Protein AF-A0A2H3BIA5-F1 (afdb_monomer_lite)

Secondary structure (DSSP, 8-state):
--------------PPP-GGGGTT-SSHHHHHHHHHHHHS-HHHHHHHHHHHHHHHHHHHHHHHHHHHHHHHHHTS-HHHHHHHHHHHHHHHHHHHHHHHHHHHHHHHHHHHT--

Foldseek 3Di:
DDDDDPPPPPPDPPDPDDLVVQCVPPPVVSNVVSVCVVVDDPVNVVVVVVVVVVVVVVVVVVVVVVVVVVVVLVPDDPVVSVVVVVVVVVVVVVVVVVVVVVVVVVVVVVVVVVD

pLDDT: mean 85.05, std 15.4, range [40.59, 97.44]

Radius of gyration: 29.22 Å; chains: 1; bounding box: 93×38×53 Å

Sequence (115 aa):
MNDCAADQGDDIEPRAKTWRDFLNDPDPFLHELAREMRDTPANVHACRKYYSRHQETLQEKARMQAHICREQIAKLPEQEQGSVHERACLTQARYHASKRKKLTNKEWNLKGKRN

Organism: NCBI:txid1076256

Structure (mmCIF, N/CA/C/O backbone):
data_AF-A0A2H3BIA5-F1
#
_entry.id   AF-A0A2H3BIA5-F1
#
loop_
_atom_site.group_PDB
_atom_site.id
_atom_site.type_symbol
_atom_site.label_atom_id
_atom_site.label_alt_id
_atom_site.label_comp_id
_atom_site.label_asym_id
_atom_site.label_entity_id
_atom_site.label_seq_id
_atom_site.pdbx_PDB_ins_code
_atom_site.Cartn_x
_atom_site.Cartn_y
_atom_site.Cartn_z
_atom_site.occupancy
_atom_site.B_iso_or_equiv
_atom_site.auth_seq_id
_atom_site.auth_comp_id
_atom_site.auth_asym_id
_atom_site.auth_atom_id
_atom_site.pdbx_PDB_model_num
ATOM 1 N N . MET A 1 1 ? 69.825 17.617 -0.504 1.00 40.59 1 MET A N 1
ATOM 2 C CA . MET A 1 1 ? 69.008 17.688 -1.730 1.00 40.59 1 MET A CA 1
ATOM 3 C C . MET A 1 1 ? 68.157 16.432 -1.731 1.00 40.59 1 MET A C 1
ATOM 5 O O . MET A 1 1 ? 68.678 15.376 -2.047 1.00 40.59 1 MET A O 1
ATOM 9 N N . ASN A 1 2 ? 66.937 16.528 -1.199 1.00 42.06 2 ASN A N 1
ATOM 10 C CA . ASN A 1 2 ? 65.956 15.442 -1.195 1.00 42.06 2 ASN A CA 1
ATOM 11 C C . ASN A 1 2 ? 64.907 15.808 -2.240 1.00 42.06 2 ASN A C 1
ATOM 13 O O . ASN A 1 2 ? 64.152 16.756 -2.024 1.00 42.06 2 ASN A O 1
ATOM 17 N N . ASP A 1 3 ? 64.882 15.079 -3.348 1.00 40.97 3 ASP A N 1
ATOM 18 C CA . ASP A 1 3 ? 63.815 15.176 -4.336 1.00 40.97 3 ASP A CA 1
ATOM 19 C C . ASP A 1 3 ? 62.633 14.332 -3.841 1.00 40.97 3 ASP A C 1
ATOM 21 O O . ASP A 1 3 ? 62.649 13.103 -3.891 1.00 40.97 3 ASP A O 1
ATOM 25 N N . CYS A 1 4 ? 61.617 15.005 -3.294 1.00 43.94 4 CYS A N 1
ATOM 26 C CA . CYS A 1 4 ? 60.310 14.412 -3.034 1.00 43.94 4 CYS A CA 1
ATOM 27 C C . CYS A 1 4 ? 59.607 14.187 -4.375 1.00 43.94 4 CYS A C 1
ATOM 29 O O . CYS A 1 4 ? 59.108 15.132 -4.986 1.00 43.94 4 CYS A O 1
ATOM 31 N N . ALA A 1 5 ? 59.547 12.933 -4.819 1.00 47.94 5 ALA A N 1
ATOM 32 C CA . ALA A 1 5 ? 58.597 12.513 -5.835 1.00 47.94 5 ALA A CA 1
ATOM 33 C C . ALA A 1 5 ? 57.179 12.706 -5.275 1.00 47.94 5 ALA A C 1
ATOM 35 O O . ALA A 1 5 ? 56.789 12.053 -4.307 1.00 47.94 5 ALA A O 1
ATOM 36 N N . ALA A 1 6 ? 56.436 13.648 -5.853 1.00 47.44 6 ALA A N 1
ATOM 37 C CA . ALA A 1 6 ? 55.013 13.797 -5.604 1.00 47.44 6 ALA A CA 1
ATOM 38 C C . ALA A 1 6 ? 54.292 12.605 -6.249 1.00 47.44 6 ALA A C 1
ATOM 40 O O . ALA A 1 6 ? 54.074 12.579 -7.459 1.00 47.44 6 ALA A O 1
ATOM 41 N N . ASP A 1 7 ? 53.980 11.611 -5.424 1.00 45.75 7 ASP A N 1
ATOM 42 C CA . ASP A 1 7 ? 53.029 10.546 -5.715 1.00 45.75 7 ASP A CA 1
ATOM 43 C C . ASP A 1 7 ? 51.641 11.187 -5.869 1.00 45.75 7 ASP A C 1
ATOM 45 O O . ASP A 1 7 ? 51.001 11.581 -4.893 1.00 45.75 7 ASP A O 1
ATOM 49 N N . GLN A 1 8 ? 51.224 11.417 -7.116 1.00 47.41 8 GLN A N 1
ATOM 50 C CA . GLN A 1 8 ? 49.864 11.844 -7.431 1.00 47.41 8 GLN A CA 1
ATOM 51 C C . GLN A 1 8 ? 48.959 10.614 -7.360 1.00 47.41 8 GLN A C 1
ATOM 53 O O . GLN A 1 8 ? 48.729 9.931 -8.355 1.00 47.41 8 GLN A O 1
ATOM 58 N N . GLY A 1 9 ? 48.467 10.323 -6.158 1.00 45.47 9 GLY A N 1
ATOM 59 C CA . GLY A 1 9 ? 47.317 9.450 -5.975 1.00 45.47 9 GLY A CA 1
ATOM 60 C C . GLY A 1 9 ? 46.072 10.157 -6.501 1.00 45.47 9 GLY A C 1
ATOM 61 O O . GLY A 1 9 ? 45.536 11.045 -5.841 1.00 45.47 9 GLY A O 1
ATOM 62 N N . ASP A 1 10 ? 45.638 9.782 -7.702 1.00 47.78 10 ASP A N 1
ATOM 63 C CA . ASP A 1 10 ? 44.330 10.125 -8.254 1.00 47.78 10 ASP A CA 1
ATOM 64 C C . ASP A 1 10 ? 43.226 9.535 -7.354 1.00 47.78 10 ASP A C 1
ATOM 66 O O . ASP A 1 10 ? 42.766 8.408 -7.551 1.00 47.78 10 ASP A O 1
ATOM 70 N N . ASP A 1 11 ? 42.790 10.304 -6.353 1.00 53.47 11 ASP A N 1
ATOM 71 C CA . ASP A 1 11 ? 41.566 10.071 -5.576 1.00 53.47 11 ASP A CA 1
ATOM 72 C C . ASP A 1 11 ? 40.343 10.351 -6.474 1.00 53.47 11 ASP A C 1
ATOM 74 O O . ASP A 1 11 ? 39.628 11.349 -6.356 1.00 53.47 11 ASP A O 1
ATOM 78 N N . ILE A 1 12 ? 40.119 9.476 -7.456 1.00 56.97 12 ILE A N 1
ATOM 79 C CA . ILE A 1 12 ? 38.892 9.469 -8.251 1.00 56.97 12 ILE A CA 1
ATOM 80 C C . ILE A 1 12 ? 37.849 8.732 -7.416 1.00 56.97 12 ILE A C 1
ATOM 82 O O . ILE A 1 12 ? 37.890 7.504 -7.310 1.00 56.97 12 ILE A O 1
ATOM 86 N N . GLU A 1 13 ? 36.901 9.473 -6.830 1.00 62.16 13 GLU A N 1
ATOM 87 C CA . GLU A 1 13 ? 35.720 8.871 -6.208 1.00 62.16 13 GLU A CA 1
ATOM 88 C C . GLU A 1 13 ? 35.134 7.807 -7.153 1.00 62.16 13 GLU A C 1
ATOM 90 O O . GLU A 1 13 ? 34.891 8.096 -8.334 1.00 62.16 13 GLU A O 1
ATOM 95 N N . PRO A 1 14 ? 34.905 6.566 -6.687 1.00 65.69 14 PRO A N 1
ATOM 96 C CA . PRO A 1 14 ? 34.413 5.520 -7.560 1.00 65.69 14 PRO A CA 1
ATOM 97 C C . PRO A 1 14 ? 33.028 5.920 -8.064 1.00 65.69 14 PRO A C 1
ATOM 99 O O . PRO A 1 14 ? 32.051 5.943 -7.313 1.00 65.69 14 PRO A O 1
ATOM 102 N N . ARG A 1 15 ? 32.945 6.233 -9.363 1.00 77.88 15 ARG A N 1
ATOM 103 C CA . ARG A 1 15 ? 31.685 6.499 -10.060 1.00 77.88 15 ARG A CA 1
ATOM 104 C C . ARG A 1 15 ? 30.685 5.407 -9.689 1.00 77.88 15 ARG A C 1
ATOM 106 O O . ARG A 1 15 ? 30.963 4.222 -9.877 1.00 77.88 15 ARG A O 1
ATOM 113 N N . ALA A 1 16 ? 29.515 5.811 -9.192 1.00 79.06 16 ALA A N 1
ATOM 114 C CA . ALA A 1 16 ? 28.444 4.879 -8.867 1.00 79.06 16 ALA A CA 1
ATOM 115 C C . ALA A 1 16 ? 28.151 3.988 -10.084 1.00 79.06 16 ALA A C 1
ATOM 117 O O . ALA A 1 16 ? 27.777 4.485 -11.153 1.00 79.06 16 ALA A O 1
ATOM 118 N N . LYS A 1 17 ? 28.357 2.676 -9.921 1.00 82.94 17 LYS A N 1
ATOM 119 C CA . LYS A 1 17 ? 28.089 1.688 -10.968 1.00 82.94 17 LYS A CA 1
ATOM 120 C C . LYS A 1 17 ? 26.617 1.762 -11.363 1.00 82.94 17 LYS A C 1
ATOM 122 O O . LYS A 1 17 ? 25.727 1.826 -10.515 1.00 82.94 17 LYS A O 1
ATOM 127 N N . THR A 1 18 ? 26.362 1.754 -12.659 1.00 88.31 18 THR A N 1
ATOM 128 C CA . THR A 1 18 ? 25.022 1.761 -13.247 1.00 88.31 18 THR A CA 1
ATOM 129 C C . THR A 1 18 ? 24.699 0.383 -13.812 1.00 88.31 18 THR A C 1
ATOM 131 O O . THR A 1 18 ? 25.599 -0.401 -14.090 1.00 88.31 18 THR A O 1
ATOM 134 N N . TRP A 1 19 ? 23.418 0.083 -14.055 1.00 89.06 19 TRP A N 1
ATOM 135 C CA . TRP A 1 19 ? 23.009 -1.204 -14.643 1.00 89.06 19 TRP A CA 1
ATOM 136 C C . TRP A 1 19 ? 23.717 -1.513 -15.977 1.00 89.06 19 TRP A C 1
ATOM 138 O O . TRP A 1 19 ? 23.887 -2.674 -16.324 1.00 89.06 19 TRP A O 1
ATOM 148 N N . ARG A 1 20 ? 24.178 -0.488 -16.710 1.00 91.12 20 ARG A N 1
ATOM 149 C CA . ARG A 1 20 ? 24.908 -0.654 -17.977 1.00 91.12 20 ARG A CA 1
ATOM 150 C C . ARG A 1 20 ? 26.237 -1.379 -17.802 1.00 91.12 20 ARG A C 1
ATOM 152 O O . ARG A 1 20 ? 26.627 -2.124 -18.694 1.00 91.12 20 ARG A O 1
ATOM 159 N N . ASP A 1 21 ? 26.891 -1.179 -16.662 1.00 92.50 21 ASP A N 1
ATOM 160 C CA . ASP A 1 21 ? 28.200 -1.763 -16.366 1.00 92.50 21 ASP A CA 1
ATOM 161 C C . ASP A 1 21 ? 28.108 -3.288 -16.175 1.00 92.50 21 ASP A C 1
ATOM 163 O O . ASP A 1 21 ? 29.100 -3.990 -16.333 1.00 92.50 21 ASP A O 1
ATOM 167 N N . PHE A 1 22 ? 26.901 -3.804 -15.918 1.00 92.44 22 PHE A N 1
ATOM 168 C CA . PHE A 1 22 ? 26.632 -5.221 -15.672 1.00 92.44 22 PHE A CA 1
ATOM 169 C C . PHE A 1 22 ? 26.066 -5.962 -16.895 1.00 92.44 22 PHE A C 1
ATOM 171 O O . PHE A 1 22 ? 25.824 -7.163 -16.838 1.00 92.44 22 PHE A O 1
ATOM 178 N N . LEU A 1 23 ? 25.879 -5.286 -18.037 1.00 91.69 23 LEU A N 1
ATOM 179 C CA . LEU A 1 23 ? 25.345 -5.925 -19.250 1.00 91.69 23 LEU A CA 1
ATOM 180 C C . LEU A 1 23 ? 26.257 -7.010 -19.830 1.00 91.69 23 LEU A C 1
ATOM 182 O O . LEU A 1 23 ? 25.786 -7.820 -20.615 1.00 91.69 23 LEU A O 1
ATOM 186 N N . ASN A 1 24 ? 27.538 -7.022 -19.471 1.00 91.31 24 ASN A N 1
ATOM 187 C CA . ASN A 1 24 ? 28.494 -8.058 -19.865 1.00 91.31 24 ASN A CA 1
ATOM 188 C C . ASN A 1 24 ? 29.124 -8.723 -18.632 1.00 91.31 24 ASN A C 1
ATOM 190 O O . ASN A 1 24 ? 30.222 -9.268 -18.730 1.00 91.31 24 ASN A O 1
ATOM 194 N N . ASP A 1 25 ? 28.473 -8.615 -17.467 1.00 92.69 25 ASP A N 1
ATOM 195 C CA . ASP A 1 25 ? 28.983 -9.223 -16.243 1.00 92.69 25 ASP A CA 1
ATOM 196 C C . ASP A 1 25 ? 29.026 -10.754 -16.402 1.00 92.69 25 ASP A C 1
ATOM 198 O O . ASP A 1 25 ? 28.072 -11.334 -16.933 1.00 92.69 25 ASP A O 1
ATOM 202 N N . PRO A 1 26 ? 30.122 -11.422 -16.000 1.00 93.00 26 PRO A N 1
ATOM 203 C CA . PRO A 1 26 ? 30.194 -12.878 -16.013 1.00 93.00 26 PRO A CA 1
ATOM 204 C C . PRO A 1 26 ? 29.220 -13.534 -15.024 1.00 93.00 26 PRO A C 1
ATOM 206 O O . PRO A 1 26 ? 28.909 -14.713 -15.197 1.00 93.00 26 PRO A O 1
ATOM 209 N N . ASP A 1 27 ? 28.742 -12.811 -14.004 1.00 95.12 27 ASP A N 1
ATOM 210 C CA . ASP A 1 27 ? 27.667 -13.276 -13.134 1.00 95.12 27 ASP A CA 1
ATOM 211 C C . ASP A 1 27 ? 26.326 -13.247 -13.898 1.00 95.12 27 ASP A C 1
ATOM 213 O O . ASP A 1 27 ? 25.803 -12.166 -14.206 1.00 95.12 27 ASP A O 1
ATOM 217 N N . PRO A 1 28 ? 25.719 -14.417 -14.180 1.00 92.19 28 PRO A N 1
ATOM 218 C CA . PRO A 1 28 ? 24.471 -14.491 -14.930 1.00 92.19 28 PRO A CA 1
ATOM 219 C C . PRO A 1 28 ? 23.312 -13.783 -14.220 1.00 92.19 28 PRO A C 1
ATOM 221 O O . PRO A 1 28 ? 22.399 -13.303 -14.890 1.00 92.19 28 PRO A O 1
ATOM 224 N N . PHE A 1 29 ? 23.330 -13.684 -12.886 1.00 93.94 29 PHE A N 1
ATOM 225 C CA . PHE A 1 29 ? 22.293 -12.970 -12.146 1.00 93.94 29 PHE A CA 1
ATOM 226 C C . PHE A 1 29 ? 22.382 -11.459 -12.379 1.00 93.94 29 PHE A C 1
ATOM 228 O O . PHE A 1 29 ? 21.372 -10.817 -12.677 1.00 93.94 29 PHE A O 1
ATOM 235 N N . LEU A 1 30 ? 23.585 -10.887 -12.278 1.00 93.50 30 LEU A N 1
ATOM 236 C CA . LEU A 1 30 ? 23.799 -9.456 -12.506 1.00 93.50 30 LEU A CA 1
ATOM 237 C C . LEU A 1 30 ? 23.566 -9.082 -13.972 1.00 93.50 30 LEU A C 1
ATOM 239 O O . LEU A 1 30 ? 22.951 -8.049 -14.245 1.00 93.50 30 LEU A O 1
ATOM 243 N N . HIS A 1 31 ? 23.977 -9.949 -14.897 1.00 93.38 31 HIS A N 1
ATOM 244 C CA . HIS A 1 31 ? 23.688 -9.810 -16.319 1.00 93.38 31 HIS A CA 1
ATOM 245 C C . HIS A 1 31 ? 22.181 -9.771 -16.603 1.00 93.38 31 HIS A C 1
ATOM 247 O O . HIS A 1 31 ? 21.695 -8.862 -17.281 1.00 93.38 31 HIS A O 1
ATOM 253 N N . GLU A 1 32 ? 21.422 -10.726 -16.059 1.00 94.12 32 GLU A N 1
ATOM 254 C CA . GLU A 1 32 ? 19.978 -10.800 -16.287 1.00 94.12 32 GLU A CA 1
ATOM 255 C C . GLU A 1 32 ? 19.248 -9.614 -15.644 1.00 94.12 32 GLU A C 1
ATOM 257 O O . GLU A 1 32 ? 18.370 -9.012 -16.262 1.00 94.12 32 GLU A O 1
ATOM 262 N N . LEU A 1 33 ? 19.664 -9.192 -14.447 1.00 92.81 33 LEU A N 1
ATOM 263 C CA . LEU A 1 33 ? 19.115 -8.004 -13.796 1.00 92.81 33 LEU A CA 1
ATOM 264 C C . LEU A 1 33 ? 19.373 -6.733 -14.621 1.00 92.81 33 LEU A C 1
ATOM 266 O O . LEU A 1 33 ? 18.484 -5.895 -14.785 1.00 92.81 33 LEU A O 1
ATOM 270 N N . ALA A 1 34 ? 20.581 -6.583 -15.167 1.00 93.12 34 ALA A N 1
ATOM 271 C CA . ALA A 1 34 ? 20.927 -5.472 -16.047 1.00 93.12 34 ALA A CA 1
ATOM 272 C C . ALA A 1 34 ? 20.086 -5.471 -17.328 1.00 93.12 34 ALA A C 1
ATOM 274 O O . ALA A 1 34 ? 19.646 -4.413 -17.791 1.00 93.12 34 ALA A O 1
ATOM 275 N N . ARG A 1 35 ? 19.828 -6.661 -17.874 1.00 93.81 35 ARG A N 1
ATOM 276 C CA . ARG A 1 35 ? 18.960 -6.863 -19.030 1.00 93.81 35 ARG A CA 1
ATOM 277 C C . ARG A 1 35 ? 17.511 -6.491 -18.724 1.00 93.81 35 ARG A C 1
ATOM 279 O O . ARG A 1 35 ? 16.929 -5.720 -19.485 1.00 93.81 35 ARG A O 1
ATOM 286 N N . GLU A 1 36 ? 16.961 -6.925 -17.588 1.00 93.00 36 GLU A N 1
ATOM 287 C CA . GLU A 1 36 ? 15.620 -6.519 -17.143 1.00 93.00 36 GLU A CA 1
ATOM 288 C C . GLU A 1 36 ? 15.527 -4.992 -17.020 1.00 93.00 36 GLU A C 1
ATOM 290 O O . GLU A 1 36 ? 14.569 -4.380 -17.497 1.00 93.00 36 GLU A O 1
ATOM 295 N N . MET A 1 37 ? 16.532 -4.353 -16.417 1.00 90.38 37 MET A N 1
ATOM 296 C CA . MET A 1 37 ? 16.555 -2.899 -16.234 1.00 90.38 37 MET A CA 1
ATOM 297 C C . MET A 1 37 ? 16.597 -2.139 -17.564 1.00 90.38 37 MET A C 1
ATOM 299 O O . MET A 1 37 ? 15.933 -1.105 -17.677 1.00 90.38 37 MET A O 1
ATOM 303 N N . ARG A 1 38 ? 17.334 -2.656 -18.558 1.00 91.50 38 ARG A N 1
ATOM 304 C CA . ARG A 1 38 ? 17.390 -2.112 -19.925 1.00 91.50 38 ARG A CA 1
ATOM 305 C C . ARG A 1 38 ? 16.052 -2.229 -20.642 1.00 91.50 38 ARG A C 1
ATOM 307 O O . ARG A 1 38 ? 15.613 -1.272 -21.275 1.00 91.50 38 ARG A O 1
ATOM 314 N N . ASP A 1 39 ? 15.451 -3.412 -20.569 1.00 93.31 39 ASP A N 1
ATOM 315 C CA . ASP A 1 39 ? 14.299 -3.781 -21.389 1.00 93.31 39 ASP A CA 1
ATOM 316 C C . ASP A 1 39 ? 12.976 -3.308 -20.751 1.00 93.31 39 ASP A C 1
ATOM 318 O O . ASP A 1 39 ? 11.952 -3.202 -21.427 1.00 93.31 39 ASP A O 1
ATOM 322 N N . THR A 1 40 ? 12.990 -2.953 -19.461 1.00 90.56 40 THR A N 1
ATOM 323 C CA . THR A 1 40 ? 11.835 -2.382 -18.762 1.00 90.56 40 THR A CA 1
ATOM 324 C C . THR A 1 40 ? 11.622 -0.910 -19.148 1.00 90.56 40 THR A C 1
ATOM 326 O O . THR A 1 40 ? 12.488 -0.066 -18.898 1.00 90.56 40 THR A O 1
ATOM 329 N N . PRO A 1 41 ? 10.443 -0.545 -19.683 1.00 93.06 41 PRO A N 1
ATOM 330 C CA . PRO A 1 41 ? 10.132 0.836 -20.033 1.00 93.06 41 PRO A CA 1
ATOM 331 C C . PRO A 1 41 ? 10.168 1.802 -18.837 1.00 93.06 41 PRO A C 1
ATOM 333 O O . PRO A 1 41 ? 9.776 1.466 -17.716 1.00 93.06 41 PRO A O 1
ATOM 336 N N . ALA A 1 42 ? 10.551 3.057 -19.087 1.00 88.75 42 ALA A N 1
ATOM 337 C CA . ALA A 1 42 ? 10.667 4.083 -18.045 1.00 88.75 42 ALA A CA 1
ATOM 338 C C . ALA A 1 42 ? 9.357 4.339 -17.271 1.00 88.75 42 ALA A C 1
ATOM 340 O O . ALA A 1 42 ? 9.394 4.608 -16.070 1.00 88.75 42 ALA A O 1
ATOM 341 N N . ASN A 1 43 ? 8.195 4.219 -17.925 1.00 91.06 43 ASN A N 1
ATOM 342 C CA . ASN A 1 43 ? 6.897 4.347 -17.257 1.00 91.06 43 ASN A CA 1
ATOM 343 C C . ASN A 1 43 ? 6.653 3.200 -16.267 1.00 91.06 43 ASN A C 1
ATOM 345 O O . ASN A 1 43 ? 6.134 3.445 -15.184 1.00 91.06 43 ASN A O 1
ATOM 349 N N . VAL A 1 44 ? 7.074 1.973 -16.586 1.00 90.50 44 VAL A N 1
ATOM 350 C CA . VAL A 1 44 ? 6.963 0.824 -15.678 1.00 90.50 44 VAL A CA 1
ATOM 351 C C . VAL A 1 44 ? 7.857 1.028 -14.458 1.00 90.50 44 VAL A C 1
ATOM 353 O O . VAL A 1 44 ? 7.396 0.830 -13.334 1.00 90.50 44 VAL A O 1
ATOM 356 N N . HIS A 1 45 ? 9.090 1.508 -14.647 1.00 87.75 45 HIS A N 1
ATOM 357 C CA . HIS A 1 45 ? 9.981 1.876 -13.538 1.00 87.75 45 HIS A CA 1
ATOM 358 C C . HIS A 1 45 ? 9.377 2.964 -12.644 1.00 87.75 45 HIS A C 1
ATOM 360 O O . HIS A 1 45 ? 9.369 2.835 -11.417 1.00 87.75 45 HIS A O 1
ATOM 366 N N . ALA A 1 46 ? 8.817 4.014 -13.249 1.00 88.56 46 ALA A N 1
ATOM 367 C CA . ALA A 1 46 ? 8.148 5.087 -12.521 1.00 88.56 46 ALA A CA 1
ATOM 368 C C . ALA A 1 46 ? 6.923 4.576 -11.746 1.00 88.56 46 ALA A C 1
ATOM 370 O O . ALA A 1 46 ? 6.754 4.919 -10.575 1.00 88.56 46 ALA A O 1
ATOM 371 N N . CYS A 1 47 ? 6.109 3.710 -12.356 1.00 91.50 47 CYS A N 1
ATOM 372 C CA . CYS A 1 47 ? 4.976 3.065 -11.699 1.00 91.50 47 CYS A CA 1
ATOM 373 C C . CYS A 1 47 ? 5.429 2.203 -10.516 1.00 91.50 47 CYS A C 1
ATOM 375 O O . CYS A 1 47 ? 4.881 2.358 -9.427 1.00 91.50 47 CYS A O 1
ATOM 377 N N . ARG A 1 48 ? 6.442 1.341 -10.691 1.00 91.75 48 ARG A N 1
ATOM 378 C CA . ARG A 1 48 ? 7.004 0.515 -9.606 1.00 91.75 48 ARG A CA 1
ATOM 379 C C . ARG A 1 48 ? 7.431 1.401 -8.432 1.00 91.75 48 ARG A C 1
ATOM 381 O O . ARG A 1 48 ? 6.956 1.206 -7.317 1.00 91.75 48 ARG A O 1
ATOM 388 N N . LYS A 1 49 ? 8.226 2.443 -8.699 1.00 92.00 49 LYS A N 1
ATOM 389 C CA . LYS A 1 49 ? 8.686 3.399 -7.679 1.00 92.00 49 LYS A CA 1
ATOM 390 C C . LYS A 1 49 ? 7.529 4.123 -6.984 1.00 92.00 49 LYS A C 1
ATOM 392 O O . LYS A 1 49 ? 7.553 4.282 -5.764 1.00 92.00 49 LYS A O 1
ATOM 397 N N . TYR A 1 50 ? 6.522 4.554 -7.744 1.00 94.62 50 TYR A N 1
ATOM 398 C CA . TYR A 1 50 ? 5.324 5.184 -7.194 1.00 94.62 50 TYR A CA 1
ATOM 399 C C . TYR A 1 50 ? 4.590 4.242 -6.240 1.00 94.62 50 TYR A C 1
ATOM 401 O O . TYR A 1 50 ? 4.324 4.630 -5.106 1.00 94.62 50 TYR A O 1
ATOM 409 N N . TYR A 1 51 ? 4.294 3.012 -6.667 1.00 93.56 51 TYR A N 1
ATOM 410 C CA . TYR A 1 51 ? 3.546 2.060 -5.848 1.00 93.56 51 TYR A CA 1
ATOM 411 C C . TYR A 1 51 ? 4.306 1.665 -4.583 1.00 93.56 51 TYR A C 1
ATOM 413 O O . TYR A 1 51 ? 3.693 1.635 -3.519 1.00 93.56 51 TYR A O 1
ATOM 421 N N . SER A 1 52 ? 5.623 1.452 -4.663 1.00 94.00 52 SER A N 1
ATOM 422 C CA . SER A 1 52 ? 6.456 1.183 -3.484 1.00 94.00 52 SER A CA 1
ATOM 423 C C . SER A 1 52 ? 6.367 2.322 -2.466 1.00 94.00 52 SER A C 1
ATOM 425 O O . SER A 1 52 ? 5.965 2.104 -1.324 1.00 94.00 52 SER A O 1
ATOM 427 N N . ARG A 1 53 ? 6.619 3.565 -2.897 1.00 95.06 53 ARG A N 1
ATOM 428 C CA . ARG A 1 53 ? 6.553 4.739 -2.011 1.00 95.06 53 ARG A CA 1
ATOM 429 C C . ARG A 1 53 ? 5.141 4.990 -1.481 1.00 95.06 53 ARG A C 1
ATOM 431 O O . ARG A 1 53 ? 4.946 5.404 -0.337 1.00 95.06 53 ARG A O 1
ATOM 438 N N . HIS A 1 54 ? 4.133 4.765 -2.317 1.00 95.81 54 HIS A N 1
ATOM 439 C CA . HIS A 1 54 ? 2.742 4.923 -1.926 1.00 95.81 54 HIS A CA 1
ATOM 440 C C . HIS A 1 54 ? 2.347 3.896 -0.861 1.00 95.81 54 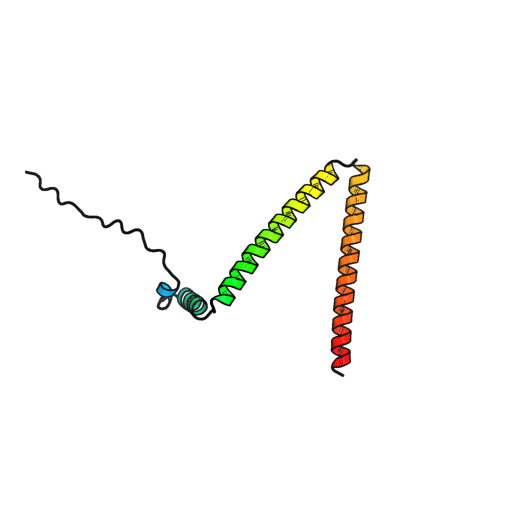HIS A C 1
ATOM 442 O O . HIS A 1 54 ? 1.688 4.252 0.113 1.00 95.81 54 HIS A O 1
ATOM 448 N N . GLN A 1 55 ? 2.796 2.648 -0.999 1.00 96.19 55 GLN A N 1
ATOM 449 C CA . GLN A 1 55 ? 2.563 1.604 -0.009 1.00 96.19 55 GLN A CA 1
ATOM 450 C C . GLN A 1 55 ? 3.221 1.941 1.334 1.00 96.19 55 GLN A C 1
ATOM 452 O O . GLN A 1 55 ? 2.562 1.824 2.365 1.00 96.19 55 GLN A O 1
ATOM 457 N N . GLU A 1 56 ? 4.468 2.413 1.334 1.00 96.12 56 GLU A N 1
ATOM 458 C CA . GLU A 1 56 ? 5.147 2.896 2.547 1.00 96.12 56 GLU A CA 1
ATOM 459 C C . GLU A 1 56 ? 4.348 4.019 3.222 1.00 96.12 56 GLU A C 1
ATOM 461 O O . GLU A 1 56 ? 4.053 3.952 4.416 1.00 96.12 56 GLU A O 1
ATOM 466 N N . THR A 1 57 ? 3.887 4.994 2.434 1.00 96.50 57 THR A N 1
ATOM 467 C CA . THR A 1 57 ? 3.064 6.112 2.921 1.00 96.50 57 THR A CA 1
ATOM 468 C C . THR A 1 57 ? 1.748 5.627 3.540 1.00 96.50 57 THR A C 1
ATOM 470 O O . THR A 1 57 ? 1.307 6.133 4.572 1.00 96.50 57 THR A O 1
ATOM 473 N N . LEU A 1 58 ? 1.083 4.649 2.917 1.00 96.38 58 LEU A N 1
ATOM 474 C CA . LEU A 1 58 ? -0.155 4.069 3.443 1.00 96.38 58 LEU A CA 1
ATOM 475 C C . LEU A 1 58 ? 0.089 3.316 4.754 1.00 96.38 58 LEU A C 1
ATOM 477 O O . LEU A 1 58 ? -0.729 3.413 5.668 1.00 96.38 58 LEU A O 1
ATOM 481 N N . GLN A 1 59 ? 1.205 2.595 4.864 1.00 96.62 59 GLN A N 1
ATOM 482 C CA . GLN A 1 59 ? 1.578 1.904 6.098 1.00 96.62 59 GLN A CA 1
ATOM 483 C C . GLN A 1 59 ? 1.869 2.890 7.229 1.00 96.62 59 GLN A C 1
ATOM 485 O O . GLN A 1 59 ? 1.397 2.687 8.346 1.00 96.62 59 GLN A O 1
ATOM 490 N N . GLU A 1 60 ? 2.596 3.969 6.951 1.00 97.44 60 GLU A N 1
ATOM 491 C CA . GLU A 1 60 ? 2.870 5.018 7.931 1.00 97.44 60 GLU A CA 1
ATOM 492 C C . GLU A 1 60 ? 1.578 5.678 8.426 1.00 97.44 60 GLU A C 1
ATOM 494 O O . GLU A 1 60 ? 1.336 5.736 9.633 1.00 97.44 60 GLU A O 1
ATOM 499 N N . LYS A 1 61 ? 0.685 6.070 7.508 1.00 96.88 61 LYS A N 1
ATOM 500 C CA . LYS A 1 61 ? -0.638 6.610 7.861 1.00 96.88 61 LYS A CA 1
ATOM 501 C C . LYS A 1 61 ? -1.455 5.632 8.702 1.00 96.88 61 LYS A C 1
ATOM 503 O O . LYS A 1 61 ? -2.085 6.041 9.673 1.00 96.88 61 LYS A O 1
ATOM 508 N N . ALA A 1 62 ? -1.431 4.342 8.363 1.00 95.25 62 ALA A N 1
ATOM 509 C CA . ALA A 1 62 ? -2.128 3.316 9.132 1.00 95.25 62 ALA A CA 1
ATOM 510 C C . ALA A 1 62 ? -1.555 3.168 10.551 1.00 95.25 62 ALA A C 1
ATOM 512 O O . ALA A 1 62 ? -2.324 3.069 11.507 1.00 95.25 62 ALA A O 1
ATOM 513 N N . ARG A 1 63 ? -0.224 3.195 10.710 1.00 96.56 63 ARG A N 1
ATOM 514 C CA . ARG A 1 63 ? 0.439 3.154 12.026 1.00 96.56 63 ARG A CA 1
ATOM 515 C C . ARG A 1 63 ? 0.089 4.379 12.866 1.00 96.56 63 ARG A C 1
ATOM 517 O O . ARG A 1 63 ? -0.285 4.223 14.025 1.00 96.56 63 ARG A O 1
ATOM 524 N N . MET A 1 64 ? 0.150 5.570 12.274 1.00 96.94 64 MET A N 1
ATOM 525 C CA . MET A 1 64 ? -0.205 6.825 12.939 1.00 96.94 64 MET A CA 1
ATOM 526 C C . MET A 1 64 ? -1.668 6.822 13.390 1.00 96.94 64 MET A C 1
ATOM 528 O O . MET A 1 64 ? -1.961 7.107 14.548 1.00 96.94 64 MET A O 1
ATOM 532 N N . GLN A 1 65 ? -2.590 6.420 12.514 1.00 94.31 65 GLN A N 1
ATOM 533 C CA . GLN A 1 65 ? -4.003 6.328 12.868 1.00 94.31 65 GLN A CA 1
ATOM 534 C C . GLN A 1 65 ? -4.240 5.306 13.986 1.00 94.31 65 GLN A C 1
ATOM 536 O O . GLN A 1 65 ? -4.994 5.576 14.918 1.00 94.31 65 GLN A O 1
ATOM 541 N N . ALA A 1 66 ? -3.583 4.145 13.922 1.00 92.75 66 ALA A N 1
ATOM 542 C CA . ALA A 1 66 ? -3.683 3.134 14.967 1.00 92.75 66 ALA A CA 1
ATOM 543 C C . ALA A 1 66 ? -3.160 3.652 16.315 1.00 92.75 66 ALA A C 1
ATOM 545 O O . ALA A 1 66 ? -3.771 3.365 17.342 1.00 92.75 66 ALA A O 1
ATOM 546 N N . HIS A 1 67 ? -2.071 4.425 16.317 1.00 94.81 67 HIS A N 1
ATOM 547 C CA . HIS A 1 67 ? -1.547 5.079 17.515 1.00 94.81 67 HIS A CA 1
ATOM 548 C C . HIS A 1 67 ? -2.575 6.039 18.118 1.00 94.81 67 HIS A C 1
ATOM 550 O O . HIS A 1 67 ? -2.961 5.870 19.271 1.00 94.81 67 HIS A O 1
ATOM 556 N N . ILE A 1 68 ? -3.092 6.973 17.313 1.00 95.00 68 ILE A N 1
ATOM 557 C CA . ILE A 1 68 ? -4.096 7.956 17.747 1.00 95.00 68 ILE A CA 1
ATOM 558 C C . ILE A 1 68 ? -5.330 7.254 18.326 1.00 95.00 68 ILE A C 1
ATOM 560 O O . ILE A 1 68 ? -5.818 7.626 19.391 1.00 95.00 68 ILE A O 1
ATOM 564 N N . CYS A 1 69 ? -5.829 6.206 17.661 1.00 90.31 69 CYS A N 1
ATOM 565 C CA . CYS A 1 69 ? -6.965 5.435 18.162 1.00 90.31 69 CYS A CA 1
ATOM 566 C C . CYS A 1 69 ? -6.664 4.766 19.511 1.00 90.31 69 CYS A C 1
ATOM 568 O O . CYS A 1 69 ? -7.519 4.789 20.392 1.00 90.31 69 CYS A O 1
ATOM 570 N N . ARG A 1 70 ? -5.467 4.195 19.703 1.00 90.00 70 ARG A N 1
ATOM 571 C CA . ARG A 1 70 ? -5.078 3.596 20.991 1.00 90.00 70 ARG A CA 1
ATOM 572 C C . ARG A 1 70 ? -5.007 4.636 22.099 1.00 90.00 70 ARG A C 1
ATOM 574 O O . ARG A 1 70 ? -5.515 4.376 23.181 1.00 90.00 70 ARG A O 1
ATOM 581 N N . GLU A 1 71 ? -4.441 5.809 21.830 1.00 94.38 71 GLU A N 1
ATOM 582 C CA . GLU A 1 71 ? -4.388 6.898 22.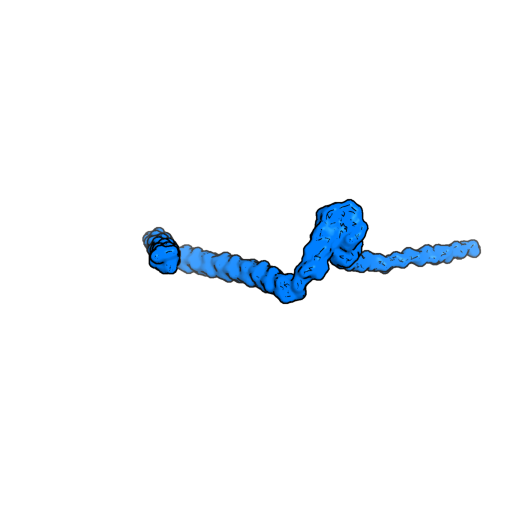811 1.00 94.38 71 GLU A CA 1
ATOM 583 C C . GLU A 1 71 ? -5.780 7.398 23.194 1.00 94.38 71 GLU A C 1
ATOM 585 O O . GLU A 1 71 ? -6.029 7.700 24.356 1.00 94.38 71 GLU A O 1
ATOM 590 N N . GLN A 1 72 ? -6.703 7.481 22.234 1.00 91.25 72 GLN A N 1
ATOM 591 C CA . GLN A 1 72 ? -8.087 7.854 22.522 1.00 91.25 72 GLN A CA 1
ATOM 592 C C . GLN A 1 72 ? -8.796 6.791 23.362 1.00 91.25 72 GLN A C 1
ATOM 594 O O . GLN A 1 72 ? -9.468 7.142 24.325 1.00 91.25 72 GLN A O 1
ATOM 599 N N . ILE A 1 73 ? -8.615 5.507 23.041 1.00 90.06 73 ILE A N 1
ATOM 600 C CA . ILE A 1 73 ? -9.193 4.406 23.822 1.00 90.06 73 ILE A CA 1
ATOM 601 C C . ILE A 1 73 ? -8.604 4.384 25.236 1.00 90.06 73 ILE A C 1
ATOM 603 O O . ILE A 1 73 ? -9.354 4.240 26.191 1.00 90.06 73 ILE A O 1
ATOM 607 N N . ALA A 1 74 ? -7.298 4.603 25.392 1.00 89.56 74 ALA A N 1
ATOM 608 C CA . ALA A 1 74 ? -6.644 4.641 26.700 1.00 89.56 74 ALA A CA 1
ATOM 609 C C . ALA A 1 74 ? -7.159 5.774 27.608 1.00 89.56 74 ALA A C 1
ATOM 611 O O . ALA A 1 74 ? -7.061 5.670 28.827 1.00 89.56 74 ALA A O 1
ATOM 612 N N . LYS A 1 75 ? -7.720 6.847 27.031 1.00 92.56 75 LYS A N 1
ATOM 613 C CA . LYS A 1 75 ? -8.361 7.942 27.781 1.00 92.56 75 LYS A CA 1
ATOM 614 C C . LYS A 1 75 ? -9.776 7.602 28.259 1.00 92.56 75 LYS A C 1
ATOM 616 O O . LYS A 1 75 ? -10.318 8.347 29.070 1.00 92.56 75 LYS A O 1
ATOM 621 N N . LEU A 1 76 ? -10.389 6.533 27.748 1.00 90.50 76 LEU A N 1
ATOM 622 C CA . LEU A 1 76 ? -11.716 6.099 28.178 1.00 90.50 76 LEU A CA 1
ATOM 623 C C . LEU A 1 76 ? -11.635 5.328 29.504 1.00 90.50 76 LEU A C 1
ATOM 625 O O . LEU A 1 76 ? -10.626 4.660 29.758 1.00 90.50 76 LEU A O 1
ATOM 629 N N . PRO A 1 77 ? -12.707 5.342 30.318 1.00 91.75 77 PRO A N 1
ATOM 630 C CA . PRO A 1 77 ? -12.830 4.450 31.465 1.00 91.75 77 PRO A CA 1
ATOM 631 C C . PRO A 1 77 ? -12.645 2.986 31.047 1.00 91.75 77 PRO A C 1
ATOM 633 O O . PRO A 1 77 ? -13.147 2.569 30.003 1.00 91.75 77 PRO A O 1
ATOM 636 N N . GLU A 1 78 ? -11.962 2.185 31.867 1.00 86.31 78 GLU A N 1
ATOM 637 C CA . GLU A 1 78 ? -11.609 0.787 31.557 1.00 86.31 78 GLU A CA 1
ATOM 638 C C . GLU A 1 78 ? -12.828 -0.067 31.157 1.00 86.31 78 GLU A C 1
ATOM 640 O O . GLU A 1 78 ? -12.770 -0.854 30.212 1.00 86.31 78 GLU A O 1
ATOM 645 N N . GLN A 1 79 ? -13.976 0.181 31.796 1.00 85.81 79 GLN A N 1
ATOM 646 C CA . GLN A 1 79 ? -15.248 -0.475 31.488 1.00 85.81 79 GLN A CA 1
ATOM 647 C C . GLN A 1 79 ? -15.738 -0.209 30.050 1.00 85.81 79 GLN A C 1
ATOM 649 O O . GLN A 1 79 ? -16.381 -1.065 29.441 1.00 85.81 79 GLN A O 1
ATOM 654 N N . GLU A 1 80 ? -15.425 0.955 29.481 1.00 87.88 80 GLU A N 1
ATOM 655 C CA . GLU A 1 80 ? -15.836 1.332 28.127 1.00 87.88 80 GLU A CA 1
ATOM 656 C C . GLU A 1 80 ? -14.845 0.852 27.058 1.00 87.88 80 GLU A C 1
ATOM 658 O O . GLU A 1 80 ? -15.257 0.591 25.923 1.00 87.88 80 GLU A O 1
ATOM 663 N N . GLN A 1 81 ? -13.568 0.657 27.407 1.00 86.88 81 GLN A N 1
ATOM 664 C CA . GLN A 1 81 ? -12.520 0.236 26.466 1.00 86.88 81 GLN A CA 1
ATOM 665 C C . GLN A 1 81 ? -12.841 -1.113 25.807 1.00 86.88 81 GLN A C 1
ATOM 667 O O . GLN A 1 81 ? -12.746 -1.249 24.582 1.00 86.88 81 GLN A O 1
ATOM 672 N N . GLY A 1 82 ? -13.295 -2.091 26.602 1.00 85.88 82 GLY A N 1
ATOM 673 C CA . GLY A 1 82 ? -13.716 -3.402 26.099 1.00 85.88 82 GLY A CA 1
ATOM 674 C C . GLY A 1 82 ? -14.883 -3.304 25.113 1.00 85.88 82 GLY A C 1
ATOM 675 O O . GLY A 1 82 ? -14.851 -3.917 24.044 1.00 85.88 82 GLY A O 1
ATOM 676 N N . SER A 1 83 ? -15.866 -2.447 25.410 1.00 88.50 83 SER A N 1
ATOM 677 C CA . SER A 1 83 ? -17.041 -2.251 24.552 1.00 88.50 83 SER A CA 1
ATOM 678 C C . SER A 1 83 ? -16.688 -1.622 23.195 1.00 88.50 83 SER A C 1
ATOM 680 O O . SER A 1 83 ? -17.253 -1.986 22.159 1.00 88.50 83 SER A O 1
ATOM 682 N N . VAL A 1 84 ? -15.717 -0.700 23.172 1.00 87.69 84 VAL A N 1
ATOM 683 C CA . VAL A 1 84 ? -15.229 -0.063 21.941 1.00 87.69 84 VAL A CA 1
ATOM 684 C C . VAL A 1 84 ? -14.476 -1.071 21.082 1.00 87.69 84 VAL A C 1
ATOM 686 O O . VAL A 1 84 ? -14.706 -1.138 19.870 1.00 87.69 84 VAL A O 1
ATOM 689 N N . HIS A 1 85 ? -13.621 -1.888 21.700 1.00 87.06 85 HIS A N 1
ATOM 690 C CA . HIS A 1 85 ? -12.879 -2.918 20.984 1.00 87.06 85 HIS A CA 1
ATOM 691 C C . HIS A 1 85 ? -13.813 -3.958 20.348 1.00 87.06 85 HIS A C 1
ATOM 693 O O . HIS A 1 85 ? -13.691 -4.257 19.158 1.00 87.06 85 HIS A O 1
ATOM 699 N N . GLU A 1 86 ? -14.808 -4.441 21.094 1.00 89.56 86 GLU A N 1
ATOM 700 C CA . GLU A 1 86 ? -15.795 -5.399 20.593 1.00 89.56 86 GLU A CA 1
ATOM 701 C C . GLU A 1 86 ? -16.596 -4.834 19.408 1.00 89.56 86 GLU A C 1
ATOM 703 O O . GLU A 1 86 ? -16.728 -5.481 18.362 1.00 89.56 86 GLU A O 1
ATOM 708 N N . ARG A 1 87 ? -17.074 -3.586 19.514 1.00 91.19 87 ARG A N 1
ATOM 709 C CA . A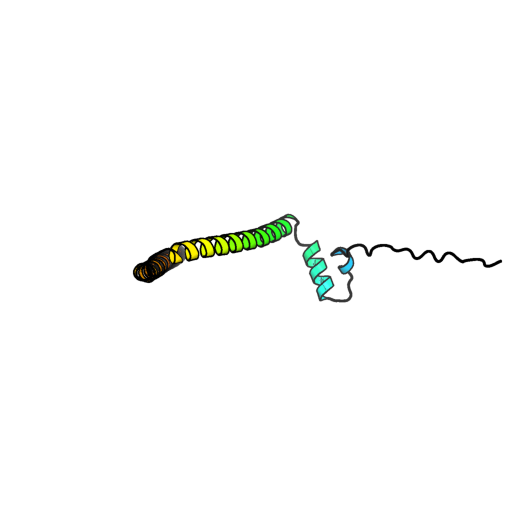RG A 1 87 ? -17.789 -2.905 18.420 1.00 91.19 87 ARG A CA 1
ATOM 710 C C . ARG A 1 87 ? -16.927 -2.750 17.171 1.00 91.19 87 ARG A C 1
ATOM 712 O O . ARG A 1 87 ? -17.437 -2.930 16.058 1.00 91.19 87 ARG A O 1
ATOM 719 N N . ALA A 1 88 ? -15.644 -2.428 17.332 1.00 89.06 88 ALA A N 1
ATOM 720 C CA . ALA A 1 88 ? -14.707 -2.331 16.218 1.00 89.06 88 ALA A CA 1
ATOM 721 C C . ALA A 1 88 ? -14.544 -3.690 15.515 1.00 89.06 88 ALA A C 1
ATOM 723 O O . ALA A 1 88 ? -14.715 -3.771 14.295 1.00 89.06 88 ALA A O 1
ATOM 724 N N . CYS A 1 89 ? -14.331 -4.764 16.281 1.00 89.94 89 CYS A N 1
ATOM 725 C CA . CYS A 1 89 ? -14.234 -6.132 15.770 1.00 89.94 89 CYS A CA 1
ATOM 726 C C . CYS A 1 89 ? -15.502 -6.560 15.014 1.00 89.94 89 CYS A C 1
ATOM 728 O O . CYS A 1 89 ? -15.417 -7.053 13.886 1.00 89.94 89 CYS A O 1
ATOM 730 N N . LEU A 1 90 ? -16.689 -6.310 15.575 1.00 94.38 90 LEU A N 1
ATOM 731 C CA . LEU A 1 90 ? -17.966 -6.639 14.930 1.00 94.38 90 LEU A CA 1
ATOM 732 C C . LEU A 1 90 ? -18.177 -5.852 13.633 1.00 94.38 90 LEU A C 1
ATOM 734 O O . LEU A 1 90 ? -18.627 -6.407 12.627 1.00 94.38 90 LEU A O 1
ATOM 738 N N . THR A 1 91 ? -17.835 -4.564 13.628 1.00 93.38 91 THR A N 1
ATOM 739 C CA . THR A 1 91 ? -17.950 -3.711 12.438 1.00 93.38 91 THR A CA 1
ATOM 740 C C . THR A 1 91 ? -17.012 -4.191 11.334 1.00 93.38 91 THR A C 1
ATOM 742 O O . THR A 1 91 ? -17.424 -4.326 10.178 1.00 93.38 91 THR A O 1
ATOM 745 N N . GLN A 1 92 ? -15.773 -4.530 11.692 1.00 92.44 92 GLN A N 1
ATOM 746 C CA . GLN A 1 92 ? -14.794 -5.075 10.763 1.00 92.44 92 GLN A CA 1
ATOM 747 C C . GLN A 1 92 ? -15.248 -6.430 10.200 1.00 92.44 92 GLN A C 1
ATOM 749 O O . GLN A 1 92 ? -15.234 -6.628 8.982 1.00 92.44 92 GLN A O 1
ATOM 754 N N . ALA A 1 93 ? -15.743 -7.337 11.047 1.00 94.38 93 ALA A N 1
ATOM 755 C CA . ALA A 1 93 ? -16.285 -8.626 10.621 1.00 94.38 93 ALA A CA 1
ATOM 756 C C . ALA A 1 93 ? -17.452 -8.459 9.630 1.00 94.38 93 ALA A C 1
ATOM 758 O O . ALA A 1 93 ? -17.472 -9.103 8.576 1.00 94.38 93 ALA A O 1
ATOM 759 N N . ARG A 1 94 ? -18.383 -7.535 9.907 1.00 95.56 94 ARG A N 1
ATOM 760 C CA . ARG A 1 94 ? -19.504 -7.203 9.008 1.00 95.56 94 ARG A CA 1
ATOM 761 C C . ARG A 1 94 ? -19.025 -6.664 7.664 1.00 95.56 94 ARG A C 1
ATOM 763 O O . ARG A 1 94 ? -19.532 -7.075 6.617 1.00 95.56 94 ARG A O 1
ATOM 770 N N . TYR A 1 95 ? -18.030 -5.780 7.671 1.00 94.50 95 TYR A N 1
ATOM 771 C CA . TYR A 1 95 ? -17.433 -5.261 6.445 1.00 94.50 95 TYR A CA 1
ATOM 772 C C . TYR A 1 95 ? -16.816 -6.382 5.595 1.00 94.50 95 TYR A C 1
ATOM 774 O O . TYR A 1 95 ? -17.112 -6.484 4.400 1.00 94.50 95 TYR A O 1
ATOM 782 N N . HIS A 1 96 ? -16.018 -7.267 6.203 1.00 92.56 96 HIS A N 1
ATOM 783 C CA . HIS A 1 96 ? -15.412 -8.395 5.493 1.00 92.56 96 HIS A CA 1
ATOM 784 C C . HIS A 1 96 ? -16.459 -9.3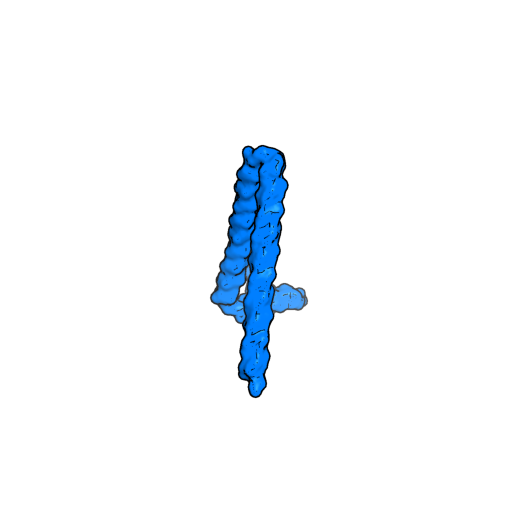71 4.954 1.00 92.56 96 HIS A C 1
ATOM 786 O O . HIS A 1 96 ? -16.359 -9.784 3.798 1.00 92.56 96 HIS A O 1
ATOM 792 N N . ALA A 1 97 ? -17.493 -9.690 5.736 1.00 94.50 97 ALA A N 1
ATOM 793 C CA . ALA A 1 97 ? -18.601 -10.527 5.284 1.00 94.50 97 ALA A CA 1
ATOM 794 C C . ALA A 1 97 ? -19.309 -9.915 4.060 1.00 94.50 97 ALA A C 1
ATOM 796 O O . ALA A 1 97 ? -19.538 -10.599 3.061 1.00 94.50 97 ALA A O 1
ATOM 797 N N . SER A 1 98 ? -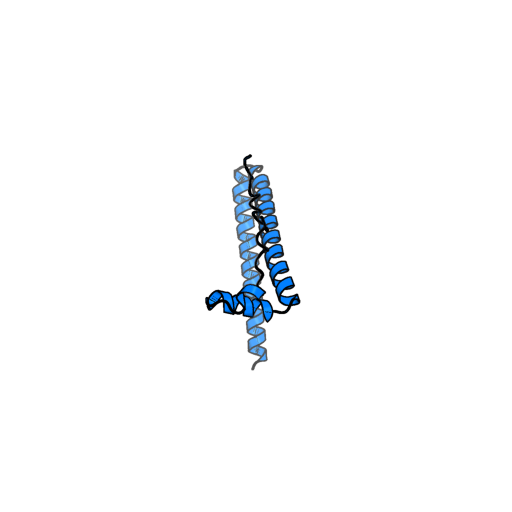19.570 -8.603 4.086 1.00 95.00 98 SER A N 1
ATOM 798 C CA . SER A 1 98 ? -20.160 -7.871 2.958 1.00 95.00 98 SER A CA 1
ATOM 799 C C . SER A 1 98 ? -19.268 -7.903 1.714 1.00 95.00 98 SER A C 1
ATOM 801 O O . SER A 1 98 ? -19.744 -8.168 0.607 1.00 95.00 98 SER A O 1
ATOM 803 N N . LYS A 1 99 ? -17.955 -7.694 1.872 1.00 93.94 99 LYS A N 1
ATOM 804 C CA . LYS A 1 99 ? -16.998 -7.769 0.758 1.00 93.94 99 LYS A CA 1
ATOM 805 C C . LYS A 1 99 ? -16.921 -9.168 0.156 1.00 93.94 99 LYS A C 1
ATOM 807 O O . LYS A 1 99 ? -16.975 -9.278 -1.066 1.00 93.94 99 LYS A O 1
ATOM 812 N N . ARG A 1 100 ? -16.878 -10.219 0.983 1.00 92.88 100 ARG A N 1
ATOM 813 C CA . ARG A 1 100 ? -16.924 -11.614 0.513 1.00 92.88 100 ARG A CA 1
ATOM 814 C C . ARG A 1 100 ? -18.199 -11.885 -0.282 1.00 92.88 100 ARG A C 1
ATOM 816 O O . ARG A 1 100 ? -18.105 -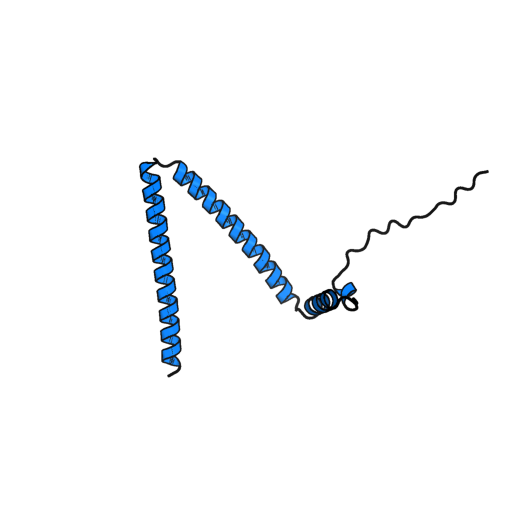12.376 -1.398 1.00 92.88 100 ARG A O 1
ATOM 823 N N . LYS A 1 101 ? -19.365 -11.457 0.218 1.00 93.31 101 LYS A N 1
ATOM 824 C CA . LYS A 1 101 ? -20.647 -11.590 -0.499 1.00 93.31 101 LYS A CA 1
ATOM 825 C C . LYS A 1 101 ? -20.654 -10.858 -1.847 1.00 93.31 101 LYS A C 1
ATOM 827 O O . LYS A 1 101 ? -21.196 -11.353 -2.828 1.00 93.31 101 LYS A O 1
ATOM 832 N N . LYS A 1 102 ? -20.054 -9.666 -1.926 1.00 94.31 102 LYS A N 1
ATOM 833 C CA . LYS A 1 102 ? -19.933 -8.930 -3.197 1.00 94.31 102 LYS A CA 1
ATOM 834 C C . LYS A 1 102 ? -19.043 -9.666 -4.200 1.00 94.31 102 LYS A C 1
ATOM 836 O O . LYS A 1 102 ? -19.373 -9.689 -5.383 1.00 94.31 102 LYS A O 1
ATOM 841 N N . LEU A 1 103 ? -17.939 -10.251 -3.735 1.00 91.62 103 LEU A N 1
ATOM 842 C CA . LEU A 1 103 ? -17.036 -11.037 -4.577 1.00 91.62 103 LEU A CA 1
ATOM 843 C C . LEU A 1 103 ? -17.724 -12.297 -5.099 1.00 91.62 103 LEU A C 1
ATOM 845 O O . LEU A 1 103 ? -17.742 -12.499 -6.309 1.00 91.62 103 LEU A O 1
ATOM 849 N N . THR A 1 104 ? -18.385 -13.064 -4.228 1.00 91.06 104 THR A N 1
ATOM 850 C CA . THR A 1 104 ? -19.126 -14.257 -4.656 1.00 91.06 104 THR A CA 1
ATOM 851 C C . THR A 1 104 ? -20.215 -13.889 -5.658 1.00 91.06 104 THR A C 1
ATOM 853 O O . THR A 1 104 ? -20.281 -14.482 -6.728 1.00 91.06 104 THR A O 1
ATOM 856 N N . ASN A 1 105 ? -21.018 -12.852 -5.399 1.00 89.88 105 ASN A N 1
ATOM 857 C CA . ASN A 1 105 ? -22.040 -12.397 -6.348 1.00 89.88 105 ASN A CA 1
ATOM 858 C C . ASN A 1 105 ? -21.447 -12.024 -7.716 1.00 89.88 105 ASN A C 1
ATOM 860 O O . ASN A 1 105 ? -22.037 -12.323 -8.753 1.00 89.88 105 ASN A O 1
ATOM 864 N N . LYS A 1 106 ? -20.273 -11.381 -7.738 1.00 90.31 106 LYS A N 1
ATOM 865 C CA . LYS A 1 106 ? -19.574 -11.055 -8.986 1.00 90.31 106 LYS A CA 1
ATOM 866 C C . LYS A 1 106 ? -19.152 -12.323 -9.733 1.00 90.31 106 LYS A C 1
ATOM 868 O O . LYS A 1 106 ? -19.338 -12.387 -10.943 1.00 90.31 106 LYS A O 1
ATOM 873 N N . GLU A 1 107 ? -18.630 -13.325 -9.033 1.00 87.56 107 GLU A N 1
ATOM 874 C CA . GLU A 1 107 ? -18.259 -14.617 -9.623 1.00 87.56 107 GLU A CA 1
ATOM 875 C C . GLU A 1 107 ? -19.467 -15.371 -10.191 1.00 87.56 107 GLU A C 1
ATOM 877 O O . GLU A 1 107 ? -19.401 -15.857 -11.319 1.00 87.56 107 GLU A O 1
ATOM 882 N N . TRP A 1 108 ? -20.588 -15.416 -9.463 1.00 80.12 108 TRP A N 1
ATOM 883 C CA . TRP A 1 108 ? -21.840 -16.019 -9.939 1.00 80.12 108 TRP A CA 1
ATOM 884 C C . TRP A 1 108 ? -22.353 -15.334 -11.210 1.00 80.12 108 TRP A C 1
ATOM 886 O O . TRP A 1 108 ? -22.659 -16.007 -12.192 1.00 80.12 108 TRP A O 1
ATOM 896 N N . ASN A 1 109 ? -22.354 -13.999 -11.237 1.00 79.81 109 ASN A N 1
ATOM 897 C CA . ASN A 1 109 ? -22.748 -13.225 -12.417 1.00 79.81 109 ASN A CA 1
ATOM 898 C C . ASN A 1 109 ? -21.826 -13.459 -13.623 1.00 79.81 109 ASN A C 1
ATOM 900 O O . ASN A 1 109 ? -22.280 -13.401 -14.763 1.00 79.81 109 ASN A O 1
ATOM 904 N N . LEU A 1 110 ? -20.533 -13.706 -13.398 1.00 78.25 110 LEU A N 1
ATOM 905 C CA . LEU A 1 110 ? -19.590 -14.026 -14.472 1.00 78.25 110 LEU A CA 1
ATOM 906 C C . LEU A 1 110 ? -19.792 -15.445 -15.011 1.00 78.25 110 LEU A C 1
ATOM 908 O O . LEU A 1 110 ? -19.671 -15.646 -16.215 1.00 78.25 110 LEU A O 1
ATOM 912 N N . LYS A 1 111 ? -20.109 -16.417 -14.148 1.00 73.94 111 LYS A N 1
ATOM 913 C CA . LYS A 1 111 ? -20.398 -17.797 -14.565 1.00 73.94 111 LYS A CA 1
ATOM 914 C C . LYS A 1 111 ? -21.725 -17.899 -15.319 1.00 73.94 111 LYS A C 1
ATOM 916 O O . LYS A 1 111 ? -21.764 -18.532 -16.363 1.00 73.94 111 LYS A O 1
ATOM 921 N N . GLY A 1 112 ? -22.771 -17.218 -14.852 1.00 72.19 112 GLY A N 1
ATOM 922 C CA . GLY A 1 112 ? -24.081 -17.212 -15.514 1.00 72.19 112 GLY A CA 1
ATOM 923 C C . GLY A 1 112 ? -24.105 -16.517 -16.881 1.00 72.19 112 GLY A C 1
ATOM 924 O O . GLY A 1 112 ? -24.994 -16.791 -17.667 1.00 72.19 112 GLY A O 1
ATOM 925 N N . LYS A 1 113 ? -23.133 -15.644 -17.181 1.00 61.31 113 LYS A N 1
ATOM 926 C CA . LYS A 1 113 ? -22.970 -15.008 -18.504 1.00 61.31 113 LYS A CA 1
ATOM 927 C C . LYS A 1 113 ? -22.116 -15.815 -19.490 1.00 61.31 113 LYS A C 1
ATOM 929 O O . LYS A 1 113 ? -21.952 -15.384 -20.626 1.00 61.31 113 LYS A O 1
ATOM 934 N N . ARG A 1 114 ? -21.487 -16.905 -19.038 1.00 58.28 114 ARG A N 1
ATOM 935 C CA . ARG A 1 114 ? -20.670 -17.800 -19.877 1.00 58.28 114 ARG A CA 1
ATOM 936 C C . ARG A 1 114 ? -21.424 -19.056 -20.327 1.00 58.28 114 ARG A C 1
ATOM 938 O O . ARG A 1 114 ? -20.853 -19.820 -21.097 1.00 58.28 114 ARG A O 1
ATOM 945 N N . ASN A 1 115 ? -22.651 -19.244 -19.844 1.00 48.53 115 ASN A N 1
ATOM 946 C CA . ASN A 1 115 ? -23.608 -20.244 -20.316 1.00 48.53 115 ASN A CA 1
ATOM 947 C C . ASN A 1 115 ? -24.678 -19.554 -21.160 1.00 48.53 115 ASN A C 1
ATOM 949 O O . ASN A 1 115 ? -25.272 -20.257 -22.001 1.00 48.53 115 ASN A O 1
#